Protein AF-A0A1L9RXF6-F1 (afdb_monomer_lite)

Radius of gyration: 16.85 Å; chains: 1; bounding box: 41×27×45 Å

Sequence (129 aa):
MNRWLVGGAGEVQAVIITKWTEIGNTKEVTGSIELYTLARDGTPRLSQREVCTMISGVLVRLADYNQEVFPIPAGTGPGAQRIRLTRRMLFGKGLSPGRNPRDVFGLDVDNLRVHARESLARMNLRPAT

Secondary structure (DSSP, 8-state):
-HHHHTTTTTT--EEEEEEEEE-TTSSEEEEEEEEEEE-TTS-EEEEE---EEEETTEEEE-S---EEEESPPTT--TT--EEEEEHHHHHTT-PPTT--TT-EEEEEHHHHHHHHHHHHHHTT-EE--

Structure (mmCIF, N/CA/C/O backbone):
data_AF-A0A1L9RXF6-F1
#
_entry.id   AF-A0A1L9RXF6-F1
#
loop_
_atom_site.group_PDB
_atom_site.id
_atom_site.type_symbol
_atom_site.label_atom_id
_atom_site.label_alt_id
_atom_site.label_comp_id
_atom_site.label_asym_id
_atom_site.label_entity_id
_atom_site.label_seq_id
_atom_site.pdbx_PDB_ins_code
_atom_site.Cartn_x
_atom_site.Cartn_y
_atom_site.Cartn_z
_atom_site.occupancy
_atom_site.B_iso_or_equiv
_atom_site.auth_seq_id
_atom_site.auth_comp_id
_atom_site.auth_asym_id
_atom_site.auth_atom_id
_atom_site.pdbx_PDB_model_num
ATOM 1 N N . MET A 1 1 ? -0.949 -12.883 -7.280 1.00 74.56 1 MET A N 1
ATOM 2 C CA . MET A 1 1 ? 0.080 -12.017 -7.896 1.00 74.56 1 MET A CA 1
ATOM 3 C C . MET A 1 1 ? 0.432 -12.384 -9.330 1.00 74.56 1 MET A C 1
ATOM 5 O O . MET A 1 1 ? 0.447 -11.494 -10.171 1.00 74.56 1 MET A O 1
ATOM 9 N N . ASN A 1 2 ? 0.663 -13.669 -9.624 1.00 79.19 2 ASN A N 1
ATOM 10 C CA . ASN A 1 2 ? 1.084 -14.137 -10.952 1.00 79.19 2 ASN A CA 1
ATOM 11 C C . ASN A 1 2 ? 0.187 -13.648 -12.096 1.00 79.19 2 ASN A C 1
ATOM 13 O O . ASN A 1 2 ? 0.710 -13.189 -13.099 1.00 79.19 2 ASN A O 1
ATOM 17 N N . ARG A 1 3 ? -1.144 -13.655 -11.937 1.00 83.94 3 ARG A N 1
ATOM 18 C CA . ARG A 1 3 ? -2.056 -13.184 -12.998 1.00 83.94 3 ARG A CA 1
ATOM 19 C C . ARG A 1 3 ? -1.826 -11.726 -13.407 1.00 83.94 3 ARG A C 1
ATOM 21 O O . ARG A 1 3 ? -1.899 -11.426 -14.586 1.00 83.94 3 ARG A O 1
ATOM 28 N N . TRP A 1 4 ? -1.526 -10.849 -12.451 1.00 84.94 4 TRP A N 1
ATOM 29 C CA . TRP A 1 4 ? -1.311 -9.430 -12.731 1.00 84.94 4 TRP A CA 1
ATOM 30 C C . TRP A 1 4 ? 0.108 -9.162 -13.225 1.00 84.94 4 TRP A C 1
ATOM 32 O O . TRP A 1 4 ? 0.281 -8.623 -14.307 1.00 84.94 4 TRP A O 1
ATOM 42 N N . LEU A 1 5 ? 1.127 -9.565 -12.460 1.00 86.12 5 LEU A N 1
ATOM 43 C CA . LEU A 1 5 ? 2.513 -9.208 -12.783 1.00 86.12 5 LEU A CA 1
ATOM 44 C C . LEU A 1 5 ? 3.127 -10.079 -13.890 1.00 86.12 5 LEU A C 1
ATOM 46 O O . LEU A 1 5 ? 3.815 -9.554 -14.755 1.00 86.12 5 LEU A O 1
ATOM 50 N N . VAL A 1 6 ? 2.872 -11.391 -13.894 1.00 85.44 6 VAL A N 1
ATOM 51 C CA . VAL A 1 6 ? 3.372 -12.298 -14.949 1.00 85.44 6 VAL A CA 1
ATOM 52 C C . VAL A 1 6 ? 2.399 -12.319 -16.127 1.00 85.44 6 VAL A C 1
ATOM 54 O O . VAL A 1 6 ? 2.798 -12.126 -17.270 1.00 85.44 6 VAL A O 1
ATOM 57 N N . GLY A 1 7 ? 1.104 -12.491 -15.846 1.00 84.19 7 GLY A N 1
ATOM 58 C CA . GLY A 1 7 ? 0.051 -12.514 -16.866 1.00 84.19 7 GLY A CA 1
ATOM 59 C C . GLY A 1 7 ? -0.171 -11.168 -17.560 1.00 84.19 7 GLY A C 1
ATOM 60 O O . GLY A 1 7 ? -0.656 -11.146 -18.684 1.00 84.19 7 GLY A O 1
ATOM 61 N N . GLY A 1 8 ? 0.257 -10.060 -16.949 1.00 82.00 8 GLY A N 1
ATOM 62 C CA . GLY A 1 8 ? 0.290 -8.742 -17.582 1.00 82.00 8 GLY A CA 1
ATOM 63 C C . GLY A 1 8 ? 1.367 -8.584 -18.660 1.00 82.00 8 GLY A C 1
ATOM 64 O O . GLY A 1 8 ? 1.523 -7.481 -19.165 1.00 82.00 8 GLY A O 1
ATOM 65 N N . ALA A 1 9 ? 2.136 -9.633 -18.984 1.00 83.56 9 ALA A N 1
ATOM 66 C CA . ALA A 1 9 ? 3.077 -9.697 -20.111 1.00 83.56 9 ALA A CA 1
ATOM 67 C C . ALA A 1 9 ? 4.094 -8.535 -20.199 1.00 83.56 9 ALA A C 1
ATOM 69 O O . ALA A 1 9 ? 4.568 -8.182 -21.277 1.00 83.56 9 ALA A O 1
ATOM 70 N N . GLY A 1 10 ? 4.464 -7.948 -19.056 1.00 81.44 10 GLY A N 1
ATOM 71 C CA . GLY A 1 10 ? 5.371 -6.798 -18.996 1.00 81.44 10 GLY A CA 1
ATOM 72 C C . GLY A 1 10 ? 4.701 -5.431 -19.172 1.00 81.44 10 GLY A C 1
ATOM 73 O O . GLY A 1 10 ? 5.402 -4.423 -19.149 1.00 81.44 10 GLY A O 1
ATOM 74 N N . GLU A 1 11 ? 3.377 -5.362 -19.267 1.00 85.19 11 GLU A N 1
ATOM 75 C CA . GLU A 1 11 ? 2.624 -4.101 -19.226 1.00 85.19 11 GLU A CA 1
ATOM 76 C C . GLU A 1 11 ? 2.332 -3.665 -17.783 1.00 85.19 11 GLU A C 1
ATOM 78 O O . GLU A 1 11 ? 2.339 -2.480 -17.459 1.00 85.19 11 GLU A O 1
ATOM 83 N N . VAL A 1 12 ? 2.172 -4.627 -16.868 1.00 87.88 12 VAL A N 1
ATOM 84 C CA . VAL A 1 12 ? 2.013 -4.358 -15.432 1.00 87.88 12 VAL A CA 1
ATOM 85 C C . VAL A 1 12 ? 3.358 -4.513 -14.726 1.00 87.88 12 VAL A C 1
ATOM 87 O O . VAL A 1 12 ? 3.876 -5.616 -14.567 1.00 87.88 12 VAL A O 1
ATOM 90 N N . GLN A 1 13 ? 3.927 -3.395 -14.280 1.00 88.94 13 GLN A N 1
ATOM 91 C CA . GLN A 1 13 ? 5.264 -3.349 -13.669 1.00 88.94 13 GLN A CA 1
ATOM 92 C C . GLN A 1 13 ? 5.242 -3.339 -12.135 1.00 88.94 13 GLN A C 1
ATOM 94 O O . GLN A 1 13 ? 6.200 -3.757 -11.478 1.00 88.94 13 GLN A O 1
ATOM 99 N N . ALA A 1 14 ? 4.151 -2.847 -11.557 1.00 90.75 14 ALA A N 1
ATOM 100 C CA . ALA A 1 14 ? 3.938 -2.757 -10.126 1.00 90.75 14 ALA A CA 1
ATOM 101 C C . ALA A 1 14 ? 2.447 -2.879 -9.825 1.00 90.75 14 ALA A C 1
ATOM 103 O O . ALA A 1 14 ? 1.604 -2.483 -10.627 1.00 90.75 14 ALA A O 1
ATOM 104 N N . VAL A 1 15 ? 2.126 -3.414 -8.654 1.00 90.81 15 VAL A N 1
ATOM 105 C CA . VAL A 1 15 ? 0.752 -3.518 -8.165 1.00 90.81 15 VAL A CA 1
ATOM 106 C C . VAL A 1 15 ? 0.749 -3.144 -6.696 1.00 90.81 15 VAL A C 1
ATOM 108 O O . VAL A 1 15 ? 1.519 -3.692 -5.905 1.00 90.81 15 VAL A O 1
ATOM 111 N N . ILE A 1 16 ? -0.133 -2.217 -6.349 1.00 90.06 16 ILE A N 1
ATOM 112 C CA . ILE A 1 16 ? -0.393 -1.808 -4.976 1.00 90.06 16 ILE A CA 1
ATOM 113 C C . ILE A 1 16 ? -1.682 -2.485 -4.530 1.00 90.06 16 ILE A C 1
ATOM 115 O O . ILE A 1 16 ? -2.691 -2.414 -5.229 1.00 90.06 16 ILE A O 1
ATOM 119 N N . ILE A 1 17 ? -1.647 -3.136 -3.374 1.00 89.19 17 ILE A N 1
ATOM 120 C CA . ILE A 1 17 ? -2.819 -3.754 -2.760 1.00 89.19 17 ILE A CA 1
ATOM 121 C C . ILE A 1 17 ? -3.057 -3.066 -1.426 1.00 89.19 17 ILE A C 1
ATOM 123 O O . ILE A 1 17 ? -2.164 -3.038 -0.583 1.00 89.19 17 ILE A O 1
ATOM 127 N N . THR A 1 18 ? -4.263 -2.540 -1.234 1.00 89.50 18 THR A N 1
ATOM 128 C CA . THR A 1 18 ? -4.758 -2.130 0.080 1.00 89.50 18 THR A CA 1
ATOM 129 C C . THR A 1 18 ? -5.649 -3.236 0.632 1.00 89.50 18 THR A C 1
ATOM 131 O O . THR A 1 18 ? -6.498 -3.780 -0.075 1.00 89.50 18 THR A O 1
ATOM 134 N N . LYS A 1 19 ? -5.414 -3.620 1.884 1.00 88.56 19 LYS A N 1
ATOM 135 C CA . LYS A 1 19 ? -6.171 -4.650 2.595 1.00 88.56 19 LYS A CA 1
ATOM 136 C C . LYS A 1 19 ? -6.847 -3.993 3.783 1.00 88.56 19 LYS A C 1
ATOM 138 O O . LYS A 1 19 ? -6.195 -3.247 4.506 1.00 88.56 19 LYS A O 1
ATOM 143 N N . TRP A 1 20 ? -8.126 -4.279 3.973 1.00 91.75 20 TRP A N 1
ATOM 144 C CA . TRP A 1 20 ? -8.941 -3.719 5.045 1.00 91.75 20 TRP A CA 1
ATOM 145 C C . TRP A 1 20 ? -9.692 -4.851 5.730 1.00 91.75 20 TRP A C 1
ATOM 147 O O . TRP A 1 20 ? -10.281 -5.685 5.042 1.00 91.75 20 TRP A O 1
ATOM 157 N N . THR A 1 21 ? -9.675 -4.870 7.059 1.00 92.38 21 THR A N 1
ATOM 158 C CA . THR A 1 21 ? -10.305 -5.928 7.855 1.00 92.38 21 THR A CA 1
ATOM 159 C C . THR A 1 21 ? -11.044 -5.308 9.031 1.00 92.38 21 THR A C 1
ATOM 161 O O . THR A 1 21 ? -10.426 -4.640 9.862 1.00 92.38 21 THR A O 1
ATOM 164 N N . GLU A 1 22 ? -12.356 -5.536 9.101 1.00 92.75 22 GLU A N 1
ATOM 165 C CA . GLU A 1 22 ? -13.183 -5.169 10.255 1.00 92.75 22 GLU A CA 1
ATOM 166 C C . GLU A 1 22 ? -12.802 -6.024 11.474 1.00 92.75 22 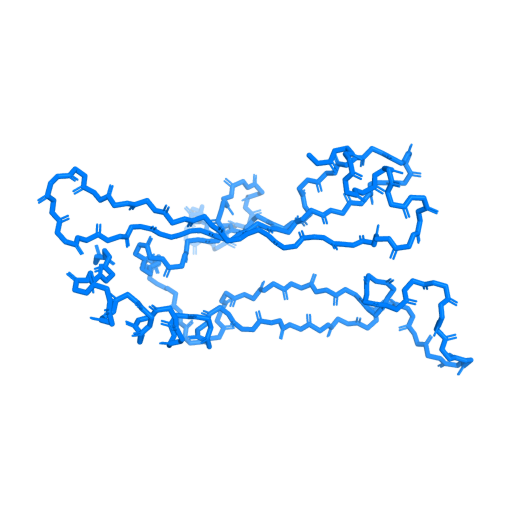GLU A C 1
ATOM 168 O O . GLU A 1 22 ? -12.558 -7.229 11.360 1.00 92.75 22 GLU A O 1
ATOM 173 N N . ILE A 1 23 ? -12.695 -5.396 12.643 1.00 91.38 23 ILE A N 1
ATOM 174 C CA . ILE A 1 23 ? -12.319 -6.064 13.887 1.00 91.38 23 ILE A CA 1
ATOM 175 C C . ILE A 1 23 ? -13.577 -6.678 14.504 1.00 91.38 23 ILE A C 1
ATOM 177 O O . ILE A 1 23 ? -14.349 -5.999 15.182 1.00 91.38 23 ILE A O 1
ATOM 181 N N . GLY A 1 24 ? -13.771 -7.982 14.303 1.00 86.69 24 GLY A N 1
ATOM 182 C CA . GLY A 1 24 ? -14.896 -8.722 14.883 1.00 86.69 24 GLY A CA 1
ATOM 183 C C . GLY A 1 24 ? -16.245 -8.074 14.550 1.00 86.69 24 GLY A C 1
ATOM 184 O O . GLY A 1 24 ? -16.499 -7.738 13.402 1.00 86.69 24 GLY A O 1
ATOM 185 N N . ASN A 1 25 ? -17.086 -7.870 15.569 1.00 85.44 25 ASN A N 1
ATOM 186 C CA . ASN A 1 25 ? -18.370 -7.160 15.445 1.00 85.44 25 ASN A CA 1
ATOM 187 C C . ASN A 1 25 ? -18.273 -5.676 15.850 1.00 85.44 25 ASN A C 1
ATOM 189 O O . ASN A 1 25 ? -19.277 -5.055 16.209 1.00 85.44 25 ASN A O 1
ATOM 193 N N . THR A 1 26 ? -17.067 -5.109 15.880 1.00 86.94 26 THR A N 1
ATOM 194 C CA . THR A 1 26 ? -16.887 -3.670 16.103 1.00 86.94 26 THR A CA 1
ATOM 195 C C . THR A 1 26 ? -17.060 -2.923 14.785 1.00 86.94 26 THR A C 1
ATOM 197 O O . THR A 1 26 ? -16.957 -3.510 13.721 1.00 86.94 26 THR A O 1
ATOM 200 N N . LYS A 1 27 ? -17.250 -1.603 14.837 1.00 93.75 27 LYS A N 1
ATOM 201 C CA . LYS A 1 27 ? -17.189 -0.757 13.635 1.00 93.75 27 LYS A CA 1
ATOM 202 C C . LYS A 1 27 ? -15.759 -0.373 13.247 1.00 93.75 27 LYS A C 1
ATOM 204 O O . LYS A 1 27 ? -15.589 0.538 12.446 1.00 93.75 27 LYS A O 1
ATOM 209 N N . GLU A 1 28 ? -14.741 -0.989 13.842 1.00 96.19 28 GLU A N 1
ATOM 210 C CA . GLU A 1 28 ? -13.341 -0.621 13.631 1.00 96.19 28 GLU A CA 1
ATOM 211 C C . GLU A 1 28 ? -12.693 -1.437 12.523 1.00 96.19 28 GLU A C 1
ATOM 213 O O . GLU A 1 28 ? -12.960 -2.625 12.374 1.00 96.19 28 GLU A O 1
ATOM 218 N N . VAL A 1 29 ? -11.816 -0.797 11.752 1.00 94.88 29 VAL A N 1
ATOM 219 C CA . VAL A 1 29 ? -11.145 -1.407 10.605 1.00 94.88 29 VAL A CA 1
ATOM 220 C C . VAL A 1 29 ? -9.639 -1.218 10.707 1.00 94.88 29 VAL A C 1
ATOM 222 O O . VAL A 1 29 ? -9.140 -0.092 10.768 1.00 94.88 29 VAL A O 1
ATOM 225 N N . THR A 1 30 ? -8.913 -2.333 10.666 1.00 92.56 30 THR A N 1
ATOM 226 C CA . THR A 1 30 ? -7.467 -2.342 10.413 1.00 92.56 30 THR A CA 1
ATOM 227 C C . THR A 1 30 ? -7.199 -2.243 8.920 1.00 92.56 30 THR A C 1
ATOM 229 O O . THR A 1 30 ? -8.010 -2.671 8.094 1.00 92.56 30 THR A O 1
ATOM 232 N N . GLY A 1 31 ? -6.056 -1.671 8.559 1.00 90.38 31 GLY A N 1
ATOM 233 C CA . GLY A 1 31 ? -5.683 -1.471 7.170 1.00 90.38 31 GLY A CA 1
ATOM 234 C C . GLY A 1 31 ? -4.201 -1.677 6.941 1.00 90.38 31 GLY A C 1
ATOM 235 O O . GLY A 1 31 ? -3.387 -1.219 7.738 1.00 90.38 31 GLY A O 1
ATOM 236 N N . SER A 1 32 ? -3.838 -2.291 5.821 1.00 89.19 32 SER A N 1
ATOM 237 C CA . SER A 1 32 ? -2.454 -2.370 5.362 1.00 89.19 32 SER A CA 1
ATOM 238 C C . SER A 1 32 ? -2.322 -2.100 3.869 1.00 89.19 32 SER A C 1
ATOM 240 O O . SER A 1 32 ? -3.276 -2.226 3.100 1.00 89.19 32 SER A O 1
ATOM 242 N N . ILE A 1 33 ? -1.120 -1.710 3.454 1.00 88.88 33 ILE A N 1
ATOM 243 C CA . ILE A 1 33 ? -0.763 -1.507 2.054 1.00 88.88 33 ILE A CA 1
ATOM 244 C C . ILE A 1 33 ? 0.517 -2.267 1.705 1.00 88.88 33 ILE A C 1
ATOM 246 O O . ILE A 1 33 ? 1.486 -2.302 2.467 1.00 88.88 33 ILE A O 1
ATOM 250 N N . GLU A 1 34 ? 0.499 -2.892 0.531 1.00 88.31 34 GLU A N 1
ATOM 251 C CA . GLU A 1 34 ? 1.572 -3.727 0.004 1.00 88.31 34 GLU A CA 1
ATOM 252 C C . GLU A 1 34 ? 1.898 -3.321 -1.434 1.00 88.31 34 GLU A C 1
ATOM 254 O O . GLU A 1 34 ? 1.001 -3.112 -2.251 1.00 88.31 34 GLU A O 1
ATOM 259 N N . LEU A 1 35 ? 3.191 -3.252 -1.758 1.00 88.62 35 LEU A N 1
ATOM 260 C CA . LEU A 1 35 ? 3.677 -3.040 -3.120 1.00 88.62 35 LEU A CA 1
ATOM 261 C C . LEU A 1 35 ? 4.341 -4.311 -3.630 1.00 88.62 35 LEU A C 1
ATOM 263 O O . LEU A 1 35 ? 5.367 -4.730 -3.098 1.00 88.62 35 LEU A O 1
ATOM 267 N N . TYR A 1 36 ? 3.835 -4.855 -4.725 1.00 89.50 36 TYR A N 1
ATOM 268 C CA . TYR A 1 36 ? 4.436 -5.983 -5.419 1.00 89.50 36 TYR A CA 1
ATOM 269 C C . TYR A 1 36 ? 5.040 -5.561 -6.755 1.00 89.50 36 TYR A C 1
ATOM 271 O O . TYR A 1 36 ? 4.460 -4.762 -7.491 1.00 89.50 36 TYR A O 1
ATOM 279 N N . THR A 1 37 ? 6.192 -6.138 -7.085 1.00 90.06 37 THR A N 1
ATOM 280 C CA . THR A 1 37 ? 6.913 -5.927 -8.350 1.00 90.06 37 THR A CA 1
ATOM 281 C C . THR A 1 37 ? 7.484 -7.249 -8.854 1.00 90.06 37 THR A C 1
ATOM 283 O O . THR A 1 37 ? 7.448 -8.251 -8.141 1.00 90.06 37 THR A O 1
ATOM 286 N N . LEU A 1 38 ? 8.008 -7.282 -10.077 1.00 86.31 38 LEU A N 1
ATOM 287 C CA . LEU A 1 38 ? 8.799 -8.421 -10.544 1.00 86.31 38 LEU A CA 1
ATOM 288 C C . LEU A 1 38 ? 10.255 -8.290 -10.079 1.00 86.31 38 LEU A C 1
ATOM 290 O O . LEU A 1 38 ? 10.863 -7.218 -10.155 1.00 86.31 38 LEU A O 1
ATOM 294 N N . ALA A 1 39 ? 10.823 -9.390 -9.592 1.00 80.88 39 ALA A N 1
ATOM 295 C CA . ALA A 1 39 ? 12.262 -9.550 -9.452 1.00 80.88 39 ALA A CA 1
ATOM 296 C C . ALA A 1 39 ? 12.929 -9.670 -10.837 1.00 80.88 39 ALA A C 1
ATOM 298 O O . ALA A 1 39 ? 12.264 -9.738 -11.872 1.00 80.88 39 ALA A O 1
ATOM 299 N N . ARG A 1 40 ? 14.268 -9.657 -10.873 1.00 79.00 40 ARG A N 1
ATOM 300 C CA . ARG A 1 40 ? 15.020 -9.727 -12.142 1.00 79.00 40 ARG A CA 1
ATOM 301 C C . ARG A 1 40 ? 14.784 -11.030 -12.908 1.00 79.00 40 ARG A C 1
ATOM 303 O O . ARG A 1 40 ? 14.896 -11.027 -14.125 1.00 79.00 40 ARG A O 1
ATOM 310 N N . ASP A 1 41 ? 14.475 -12.104 -12.196 1.00 84.06 41 ASP A N 1
ATOM 311 C CA . ASP A 1 41 ? 14.150 -13.431 -12.723 1.00 84.06 41 ASP A CA 1
ATOM 312 C C . ASP A 1 41 ? 12.687 -13.554 -13.196 1.00 84.06 41 ASP A C 1
ATOM 314 O O . ASP A 1 41 ? 12.279 -14.614 -13.654 1.00 84.06 41 ASP A O 1
ATOM 318 N N . GLY A 1 42 ? 11.888 -12.484 -13.095 1.00 81.19 42 GLY A N 1
ATOM 319 C CA . GLY A 1 42 ? 10.473 -12.499 -13.468 1.00 81.19 42 GLY A CA 1
ATOM 320 C C . GLY A 1 42 ? 9.545 -13.065 -12.390 1.00 81.19 42 GLY A C 1
ATOM 321 O O . GLY A 1 42 ? 8.347 -13.199 -12.636 1.00 81.19 42 GLY A O 1
ATOM 322 N N . THR A 1 43 ? 10.050 -13.348 -11.187 1.00 86.56 43 THR A N 1
ATOM 323 C CA . THR A 1 43 ? 9.222 -13.818 -10.073 1.00 86.56 43 THR A CA 1
ATOM 324 C C . THR A 1 43 ? 8.537 -12.635 -9.378 1.00 86.56 43 THR A C 1
ATOM 326 O O . THR A 1 43 ? 9.206 -11.658 -9.021 1.00 86.56 43 THR A O 1
ATOM 329 N N . PRO A 1 44 ? 7.211 -12.669 -9.139 1.00 87.38 44 PRO A N 1
ATOM 330 C CA . PRO A 1 44 ? 6.550 -11.672 -8.305 1.00 87.38 44 PRO A CA 1
ATOM 331 C C . PRO A 1 44 ? 7.124 -11.644 -6.891 1.00 87.38 44 PRO A C 1
ATOM 333 O O . PRO A 1 44 ? 7.189 -12.668 -6.215 1.00 87.38 44 PRO A O 1
ATOM 336 N N . ARG A 1 45 ? 7.478 -10.453 -6.416 1.00 86.31 45 ARG A N 1
ATOM 337 C CA . ARG A 1 45 ? 7.986 -10.220 -5.065 1.00 86.31 45 ARG A CA 1
ATOM 338 C C . ARG A 1 45 ? 7.257 -9.071 -4.389 1.00 86.31 45 ARG A C 1
ATOM 340 O O . ARG A 1 45 ? 6.865 -8.102 -5.041 1.00 86.31 45 ARG A O 1
ATOM 347 N N . LEU A 1 46 ? 7.133 -9.151 -3.071 1.00 81.81 46 LEU A N 1
ATOM 348 C CA . LEU A 1 46 ? 6.771 -8.005 -2.245 1.00 81.81 46 LEU A CA 1
ATOM 349 C C . LEU A 1 46 ? 7.985 -7.063 -2.187 1.00 81.81 46 LEU A C 1
ATOM 351 O O . LEU A 1 46 ? 9.068 -7.457 -1.766 1.00 81.81 46 LEU A O 1
ATOM 355 N N . SER A 1 47 ? 7.830 -5.845 -2.697 1.00 74.12 47 SER A N 1
ATOM 356 C CA . SER A 1 47 ? 8.926 -4.906 -2.955 1.00 74.12 47 SER A CA 1
ATOM 357 C C . SER A 1 47 ? 9.116 -3.860 -1.866 1.00 74.12 47 SER A C 1
ATOM 359 O O . SER A 1 47 ? 10.197 -3.280 -1.786 1.00 74.12 47 SER A O 1
ATOM 361 N N . GLN A 1 48 ? 8.086 -3.574 -1.071 1.00 68.19 48 GLN A N 1
ATOM 362 C CA . GLN A 1 48 ? 8.200 -2.635 0.034 1.00 68.19 48 GLN A CA 1
ATOM 363 C C . GLN A 1 48 ? 7.386 -3.094 1.235 1.00 68.19 48 GLN A C 1
ATOM 365 O O . GLN A 1 48 ? 6.193 -3.370 1.127 1.00 68.19 48 GLN A O 1
ATOM 370 N N . ARG A 1 49 ? 8.099 -3.179 2.359 1.00 61.22 49 ARG A N 1
ATOM 371 C CA . ARG A 1 49 ? 7.656 -3.689 3.647 1.00 61.22 49 ARG A CA 1
ATOM 372 C C . ARG A 1 49 ? 8.572 -3.016 4.703 1.00 61.22 49 ARG A C 1
ATOM 374 O O . ARG A 1 49 ? 9.728 -3.410 4.811 1.00 61.22 49 ARG A O 1
ATOM 381 N N . GLU A 1 50 ? 8.165 -1.917 5.357 1.00 39.84 50 GLU A N 1
ATOM 382 C CA . GLU A 1 50 ? 9.054 -1.109 6.232 1.00 39.84 50 GLU A CA 1
ATOM 383 C C . GLU A 1 50 ? 8.672 -1.197 7.721 1.00 39.84 50 GLU A C 1
ATOM 385 O O . GLU A 1 50 ? 7.570 -0.796 8.083 1.00 39.84 50 GLU A O 1
ATOM 390 N N . VAL A 1 51 ? 9.623 -1.618 8.573 1.00 39.75 51 VAL A N 1
ATOM 391 C CA . VAL A 1 51 ? 9.657 -1.329 10.024 1.00 39.75 51 VAL A CA 1
ATOM 392 C C . VAL A 1 51 ? 11.002 -0.790 10.431 1.00 39.75 51 VAL A C 1
ATOM 394 O O . VAL A 1 51 ? 12.047 -1.282 10.006 1.00 39.75 51 VAL A O 1
ATOM 397 N N . CYS A 1 52 ? 10.947 0.214 11.295 1.00 36.34 52 CYS A N 1
ATOM 398 C CA . CYS A 1 52 ? 12.051 0.595 12.149 1.00 36.34 52 CYS A CA 1
ATOM 399 C C . CYS A 1 52 ? 11.841 -0.074 13.505 1.00 36.34 52 CYS A C 1
ATOM 401 O O . CYS A 1 52 ? 10.833 0.185 14.157 1.00 36.34 52 CYS A O 1
ATOM 403 N N . THR A 1 53 ? 12.783 -0.912 13.928 1.00 33.53 53 THR A N 1
ATOM 404 C CA . THR A 1 53 ? 12.854 -1.339 15.327 1.00 33.53 53 THR A CA 1
ATOM 405 C C . THR A 1 53 ? 14.008 -0.619 16.008 1.00 33.53 53 THR A C 1
ATOM 407 O O . THR A 1 53 ? 14.982 -0.234 15.357 1.00 33.53 53 THR A O 1
ATOM 410 N N . MET A 1 54 ? 13.903 -0.433 17.319 1.00 35.38 54 MET A N 1
ATOM 411 C CA . MET A 1 54 ? 15.001 0.077 18.133 1.00 35.38 54 MET A CA 1
ATOM 412 C C . MET A 1 54 ? 15.897 -1.098 18.522 1.00 35.38 54 MET A C 1
ATOM 414 O O . MET A 1 54 ? 15.498 -1.933 19.329 1.00 35.38 54 MET A O 1
ATOM 418 N N . ILE A 1 55 ? 17.109 -1.164 17.970 1.00 47.59 55 ILE A N 1
ATOM 419 C CA . ILE A 1 55 ? 18.155 -2.062 18.472 1.00 47.59 55 ILE A CA 1
ATOM 420 C C . ILE A 1 55 ? 19.134 -1.192 19.245 1.00 47.59 55 ILE A C 1
ATOM 422 O O . ILE A 1 55 ? 19.792 -0.331 18.666 1.00 47.59 55 ILE A O 1
ATOM 426 N N . SER A 1 56 ? 19.200 -1.379 20.563 1.00 51.66 56 SER A N 1
ATOM 427 C CA . SER A 1 56 ? 20.160 -0.678 21.430 1.00 51.66 56 SER A CA 1
ATOM 428 C C . SER A 1 56 ? 20.144 0.854 21.289 1.00 51.66 56 SER A C 1
ATOM 430 O O . SER A 1 56 ? 21.192 1.491 21.257 1.00 51.66 56 SER A O 1
ATOM 432 N N . GLY A 1 57 ? 18.957 1.459 21.164 1.00 53.50 57 GLY A N 1
ATOM 433 C CA . GLY A 1 57 ? 18.810 2.913 21.001 1.00 53.50 57 GLY A CA 1
ATOM 434 C C . GLY A 1 57 ? 19.003 3.432 19.569 1.00 53.50 57 GLY A C 1
ATOM 435 O O . GLY A 1 57 ? 18.828 4.625 19.333 1.00 53.50 57 GLY A O 1
ATOM 436 N N . VAL A 1 58 ? 19.317 2.561 18.605 1.00 43.62 58 VAL A N 1
ATOM 437 C CA . VAL A 1 58 ? 19.471 2.903 17.186 1.00 43.62 58 VAL A CA 1
ATOM 438 C C . VAL A 1 58 ? 18.267 2.392 16.399 1.00 43.62 58 VAL A C 1
ATOM 440 O O . VAL A 1 58 ? 17.877 1.230 16.521 1.00 43.62 58 VAL A O 1
ATOM 443 N N . LEU A 1 59 ? 17.690 3.251 15.555 1.00 42.47 59 LEU A N 1
ATOM 444 C CA . LEU A 1 59 ? 16.681 2.848 14.575 1.00 42.47 59 LEU A CA 1
ATOM 445 C C . LEU A 1 59 ? 17.337 1.938 13.530 1.00 42.47 59 LEU A C 1
ATOM 447 O O . LEU A 1 59 ? 18.066 2.408 12.655 1.00 42.47 59 LEU A O 1
ATOM 451 N N . VAL A 1 60 ? 17.068 0.636 13.608 1.00 42.00 60 VAL A N 1
ATOM 452 C CA . VAL A 1 60 ? 17.521 -0.347 12.622 1.00 42.00 60 VAL A CA 1
ATOM 453 C C . VAL A 1 60 ? 16.339 -0.761 11.749 1.00 42.00 60 VAL A C 1
ATOM 455 O O . VAL A 1 60 ? 15.294 -1.201 12.234 1.00 42.00 60 VAL A O 1
ATOM 458 N N . ARG A 1 61 ? 16.508 -0.609 10.429 1.00 44.56 61 ARG A N 1
ATOM 459 C CA . ARG A 1 61 ? 15.568 -1.098 9.413 1.00 44.56 61 ARG A CA 1
ATOM 460 C C . ARG A 1 61 ? 15.789 -2.593 9.223 1.00 44.56 61 ARG A C 1
ATOM 462 O O . ARG A 1 61 ? 16.704 -2.990 8.506 1.00 44.56 61 ARG A O 1
ATOM 469 N N . LEU A 1 62 ? 14.954 -3.409 9.852 1.00 41.38 62 LEU A N 1
ATOM 470 C CA . LEU A 1 62 ? 14.894 -4.837 9.567 1.00 41.38 62 LEU A CA 1
ATOM 471 C C . LEU A 1 62 ? 13.727 -5.064 8.605 1.00 41.38 62 LEU A C 1
ATOM 473 O O . LEU A 1 62 ? 12.598 -4.647 8.863 1.00 41.38 62 LEU A O 1
ATOM 477 N N . ALA A 1 63 ? 14.030 -5.630 7.441 1.00 41.00 63 ALA A N 1
ATOM 478 C CA . ALA A 1 63 ? 13.029 -5.985 6.449 1.00 41.00 63 ALA A CA 1
ATOM 479 C C . ALA A 1 63 ? 12.053 -6.982 7.086 1.00 41.00 63 ALA A C 1
ATOM 481 O O . ALA A 1 63 ? 12.511 -8.059 7.434 1.00 41.00 63 ALA A O 1
ATOM 482 N N . ASP A 1 64 ? 10.790 -6.567 7.314 1.00 44.81 64 ASP A N 1
ATOM 483 C CA . ASP A 1 64 ? 9.569 -7.403 7.354 1.00 44.81 64 ASP A CA 1
ATOM 484 C C . ASP A 1 64 ? 8.313 -6.761 8.044 1.00 44.81 64 ASP A C 1
ATOM 486 O O . ASP A 1 64 ? 7.649 -7.457 8.797 1.00 44.81 64 ASP A O 1
ATOM 490 N N . TYR A 1 65 ? 7.785 -5.541 7.755 1.00 49.31 65 TYR A N 1
ATOM 491 C CA . TYR A 1 65 ? 6.301 -5.283 7.937 1.00 49.31 65 TYR A CA 1
ATOM 492 C C . TYR A 1 65 ? 5.488 -4.605 6.820 1.00 49.31 65 TYR A C 1
ATOM 494 O O . TYR A 1 65 ? 5.929 -3.667 6.157 1.00 49.31 65 TYR A O 1
ATOM 502 N N . ASN A 1 66 ? 4.251 -5.097 6.674 1.00 53.22 66 ASN A N 1
ATOM 503 C CA . ASN A 1 66 ? 3.110 -4.385 6.105 1.00 53.22 66 ASN A CA 1
ATOM 504 C C . ASN A 1 66 ? 3.143 -2.904 6.499 1.00 53.22 66 ASN A C 1
ATOM 506 O O . ASN A 1 66 ? 3.313 -2.588 7.673 1.00 53.22 66 ASN A O 1
ATOM 510 N N . GLN A 1 67 ? 2.948 -1.992 5.545 1.00 64.44 67 GLN A N 1
ATOM 511 C CA . GLN A 1 67 ? 2.674 -0.609 5.918 1.00 64.44 67 GLN A CA 1
ATOM 512 C C . GLN A 1 67 ? 1.259 -0.565 6.482 1.00 64.44 67 GLN A C 1
ATOM 514 O O . GLN A 1 67 ? 0.284 -0.608 5.734 1.00 64.44 67 GLN A O 1
ATOM 519 N N . GLU A 1 68 ? 1.147 -0.550 7.805 1.00 81.69 68 GLU A N 1
ATOM 520 C CA . GLU A 1 68 ? -0.138 -0.372 8.466 1.00 81.69 68 GLU A CA 1
ATOM 521 C C . GLU A 1 68 ? -0.659 1.031 8.165 1.00 81.69 68 GLU A C 1
ATOM 523 O O . GLU A 1 68 ? -0.006 2.051 8.416 1.00 81.69 68 GLU A O 1
ATOM 528 N N . VAL A 1 69 ? -1.838 1.063 7.556 1.00 87.88 69 VAL A N 1
ATOM 529 C CA . VAL A 1 69 ? -2.610 2.278 7.340 1.00 87.88 69 VAL A CA 1
ATOM 530 C C . VAL A 1 69 ? -3.363 2.602 8.627 1.00 87.88 69 VAL A C 1
ATOM 532 O O . VAL A 1 69 ? -3.269 3.743 9.082 1.00 87.88 69 VAL A O 1
ATOM 535 N N . PHE A 1 70 ? -4.012 1.593 9.229 1.00 90.88 70 PHE A N 1
ATOM 536 C CA . PHE A 1 70 ? -4.623 1.650 10.560 1.00 90.88 70 PHE A CA 1
ATOM 537 C C . PHE A 1 70 ? -4.361 0.362 11.363 1.00 90.88 70 PHE A C 1
ATOM 539 O O . PHE A 1 70 ? -4.531 -0.723 10.796 1.00 90.88 70 PHE A O 1
ATOM 546 N N . PRO A 1 71 ? -4.031 0.463 12.663 1.00 90.38 71 PRO A N 1
ATOM 547 C CA . PRO A 1 71 ? -3.728 1.706 13.383 1.00 90.38 71 PRO A CA 1
ATOM 548 C C . PRO A 1 71 ? -2.468 2.399 12.835 1.00 90.38 71 PRO A C 1
ATOM 550 O O . PRO A 1 71 ? -1.763 1.859 11.982 1.00 90.38 71 PRO A O 1
ATOM 553 N N . ILE A 1 72 ? -2.225 3.649 13.236 1.00 88.69 72 ILE A N 1
ATOM 554 C CA . ILE A 1 72 ? -0.984 4.338 12.853 1.00 88.69 72 ILE A CA 1
ATOM 555 C C . ILE A 1 72 ? 0.129 3.795 13.756 1.00 88.69 72 ILE A C 1
ATOM 557 O O . ILE A 1 72 ? 0.005 3.937 14.973 1.00 88.69 72 ILE A O 1
ATOM 561 N N . PRO A 1 73 ? 1.221 3.219 13.216 1.00 84.75 73 PRO A N 1
ATOM 562 C CA . PRO A 1 73 ? 2.287 2.690 14.058 1.00 84.75 73 PRO A CA 1
ATOM 563 C C . PRO A 1 73 ? 2.868 3.767 14.978 1.00 84.75 73 PRO A C 1
ATOM 565 O O . PRO A 1 73 ? 3.128 4.896 14.544 1.00 84.75 73 PRO A O 1
ATOM 568 N N . ALA A 1 74 ? 3.101 3.419 16.244 1.00 80.81 74 ALA A N 1
ATOM 569 C CA . ALA A 1 74 ? 3.630 4.346 17.239 1.00 80.81 74 ALA A CA 1
ATOM 570 C C . ALA A 1 74 ? 4.962 4.975 16.786 1.00 80.81 74 ALA A C 1
ATOM 572 O O . ALA A 1 74 ? 5.817 4.311 16.201 1.00 80.81 74 ALA A O 1
ATOM 573 N N . GLY A 1 75 ? 5.139 6.272 17.052 1.00 80.00 75 GLY A N 1
ATOM 574 C CA . GLY A 1 75 ? 6.338 7.014 16.642 1.00 80.00 75 GLY A CA 1
ATOM 575 C C . GLY A 1 75 ? 6.398 7.377 15.151 1.00 80.00 75 GLY A C 1
ATOM 576 O O . GLY A 1 75 ? 7.386 7.965 14.712 1.00 80.00 75 GLY A O 1
ATOM 577 N N . THR A 1 76 ? 5.358 7.076 14.365 1.00 82.06 76 THR A N 1
ATOM 578 C CA . THR A 1 76 ? 5.270 7.518 12.967 1.00 82.06 76 THR A CA 1
ATOM 579 C C . THR A 1 76 ? 4.957 9.012 12.899 1.00 82.06 76 THR A C 1
ATOM 581 O O . THR A 1 76 ? 3.848 9.438 13.216 1.00 82.06 76 THR A O 1
ATOM 584 N N . GLY A 1 77 ? 5.933 9.811 12.462 1.00 81.12 77 GLY A N 1
ATOM 585 C CA . GLY A 1 77 ? 5.724 11.224 12.140 1.00 81.12 77 GLY A CA 1
ATOM 586 C C . GLY A 1 77 ? 5.038 11.435 10.778 1.00 81.12 77 GLY A C 1
ATOM 587 O O . GLY A 1 77 ? 5.023 10.517 9.951 1.00 81.12 77 GLY A O 1
ATOM 588 N N . PRO A 1 78 ? 4.516 12.645 10.504 1.00 83.06 78 PRO A N 1
ATOM 589 C CA . PRO A 1 78 ? 3.885 12.965 9.225 1.00 83.06 78 PRO A CA 1
ATOM 590 C C . PRO A 1 78 ? 4.799 12.691 8.024 1.00 83.06 78 PRO A C 1
ATOM 592 O O . PRO A 1 78 ? 5.977 13.059 8.018 1.00 83.06 78 PRO A O 1
ATOM 595 N N . GLY A 1 79 ? 4.263 12.030 7.003 1.00 82.81 79 GLY A N 1
ATOM 596 C CA . GLY A 1 79 ? 4.948 11.682 5.763 1.00 82.81 79 GLY A CA 1
ATOM 597 C C . GLY A 1 79 ? 6.066 10.646 5.908 1.00 82.81 79 GLY A C 1
ATOM 598 O O . GLY A 1 79 ? 6.807 10.422 4.943 1.00 82.81 79 GLY A O 1
ATOM 599 N N . ALA A 1 80 ? 6.221 10.019 7.081 1.00 84.19 80 ALA A N 1
ATOM 600 C CA . ALA A 1 80 ? 7.264 9.025 7.331 1.00 84.19 80 ALA A CA 1
ATOM 601 C C . ALA A 1 80 ? 7.013 7.712 6.570 1.00 84.19 80 ALA A C 1
ATOM 603 O O . ALA A 1 80 ? 7.959 7.089 6.080 1.00 84.19 80 ALA A O 1
ATOM 604 N N . GLN A 1 81 ? 5.748 7.305 6.425 1.00 85.94 81 GLN A N 1
ATOM 605 C CA . GLN A 1 81 ? 5.371 6.118 5.659 1.00 85.94 81 GLN A CA 1
ATOM 606 C C . GLN A 1 81 ? 5.044 6.487 4.215 1.00 85.94 81 GLN A C 1
ATOM 608 O O . GLN A 1 81 ? 4.147 7.281 3.939 1.00 85.94 81 GLN A O 1
ATOM 613 N N . ARG A 1 82 ? 5.778 5.888 3.273 1.00 87.88 82 ARG A N 1
ATOM 614 C CA . ARG A 1 82 ? 5.600 6.133 1.837 1.00 87.88 82 ARG A CA 1
ATOM 615 C C . ARG A 1 82 ? 5.698 4.852 1.040 1.00 87.88 82 ARG A C 1
ATOM 617 O O . ARG A 1 82 ? 6.628 4.080 1.279 1.00 87.88 82 ARG A O 1
ATOM 624 N N . ILE A 1 83 ? 4.848 4.684 0.032 1.00 87.69 83 ILE A N 1
ATOM 625 C CA . ILE A 1 83 ? 5.077 3.698 -1.025 1.00 87.69 83 ILE A CA 1
ATOM 626 C C . ILE A 1 83 ? 6.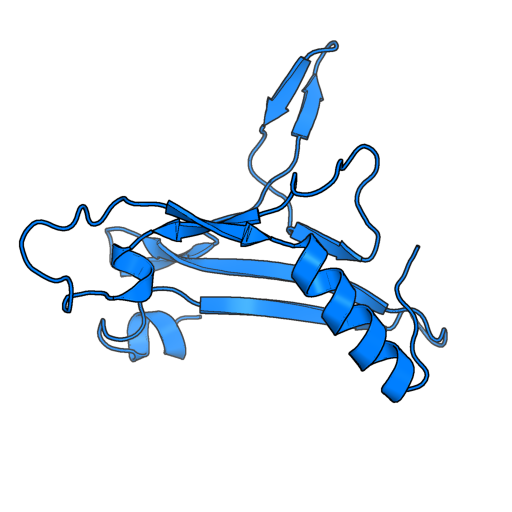006 4.312 -2.075 1.00 87.69 83 ILE A C 1
ATOM 628 O O . ILE A 1 83 ? 5.725 5.371 -2.626 1.00 87.69 83 ILE A O 1
ATOM 632 N N . ARG A 1 84 ? 7.144 3.675 -2.340 1.00 89.00 84 ARG A N 1
ATOM 633 C CA . ARG A 1 84 ? 8.196 4.159 -3.235 1.00 89.00 84 ARG A CA 1
ATOM 634 C C . ARG A 1 84 ? 8.103 3.433 -4.566 1.00 89.00 84 ARG A C 1
ATOM 636 O O . ARG A 1 84 ? 8.486 2.271 -4.683 1.00 89.00 84 ARG A O 1
ATOM 643 N N . LEU A 1 85 ? 7.645 4.147 -5.584 1.00 89.69 85 LEU A N 1
ATOM 644 C CA . LEU A 1 85 ? 7.595 3.660 -6.956 1.00 89.69 85 LEU A CA 1
ATOM 645 C C . LEU A 1 85 ? 8.719 4.292 -7.760 1.00 89.69 85 LEU A C 1
ATOM 647 O O . LEU A 1 85 ? 8.939 5.496 -7.691 1.00 89.69 85 LEU A O 1
ATOM 651 N N . THR A 1 86 ? 9.421 3.500 -8.561 1.00 91.62 86 THR A N 1
ATOM 652 C CA . THR A 1 86 ? 10.355 4.076 -9.537 1.00 91.62 86 THR A CA 1
ATOM 653 C C . THR A 1 86 ? 9.610 4.535 -10.785 1.00 91.62 86 THR A C 1
ATOM 655 O O . THR A 1 86 ? 8.556 3.998 -11.127 1.00 91.62 86 THR A O 1
ATOM 658 N N . ARG A 1 87 ? 10.188 5.470 -11.538 1.00 91.81 87 ARG A N 1
ATOM 659 C CA . ARG A 1 87 ? 9.666 5.871 -12.849 1.00 91.81 87 ARG A CA 1
ATOM 660 C C . ARG A 1 87 ? 9.469 4.672 -13.773 1.00 91.81 87 ARG A C 1
ATOM 662 O O . ARG A 1 87 ? 8.445 4.574 -14.438 1.00 91.81 87 ARG A O 1
ATOM 669 N N . ARG A 1 88 ? 10.410 3.723 -13.775 1.00 89.06 88 ARG A N 1
ATOM 670 C CA . ARG A 1 88 ? 10.275 2.472 -14.534 1.00 89.06 88 ARG A CA 1
ATOM 671 C C . ARG A 1 88 ? 9.051 1.655 -14.115 1.00 89.06 88 ARG A C 1
ATOM 673 O O . ARG A 1 88 ? 8.429 1.048 -14.974 1.00 89.06 88 ARG A O 1
ATOM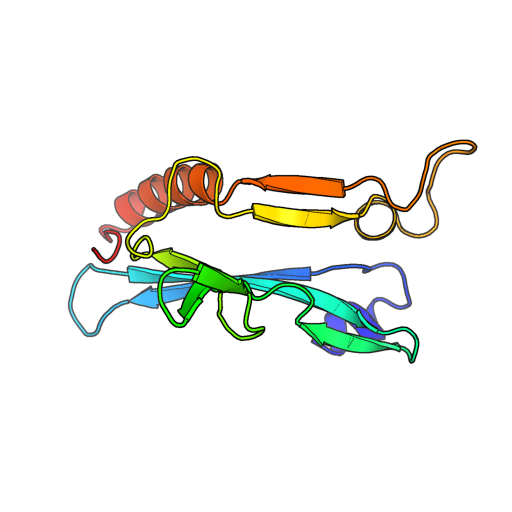 680 N N . MET A 1 89 ? 8.694 1.646 -12.832 1.00 88.31 89 MET A N 1
ATOM 681 C CA . MET A 1 89 ? 7.497 0.943 -12.355 1.00 88.31 89 MET A CA 1
ATOM 682 C C . MET A 1 89 ? 6.196 1.609 -12.812 1.00 88.31 89 MET A C 1
ATOM 684 O O . MET A 1 89 ? 5.201 0.921 -12.976 1.00 88.31 89 MET A O 1
ATOM 688 N N . LEU A 1 90 ? 6.191 2.928 -13.015 1.00 89.25 90 LEU A N 1
ATOM 689 C CA . LEU A 1 90 ? 5.000 3.652 -13.467 1.00 89.25 90 LEU A CA 1
ATOM 690 C C . LEU A 1 90 ? 4.813 3.595 -14.984 1.00 89.25 90 LEU A C 1
ATOM 692 O O . LEU A 1 90 ? 3.693 3.470 -15.459 1.00 89.25 90 LEU A O 1
ATOM 696 N N . PHE A 1 91 ? 5.907 3.708 -15.737 1.00 87.81 91 PHE A N 1
ATOM 697 C CA . PHE A 1 91 ? 5.847 3.921 -17.187 1.00 87.81 91 PHE A CA 1
ATOM 698 C C . PHE A 1 91 ? 6.430 2.762 -18.007 1.00 87.81 91 PHE A C 1
ATOM 700 O O . PHE A 1 91 ? 6.383 2.795 -19.235 1.00 87.81 91 PHE A O 1
ATOM 707 N N . GLY A 1 92 ? 7.003 1.740 -17.362 1.00 84.81 92 GLY A N 1
ATOM 708 C CA . GLY A 1 92 ? 7.546 0.558 -18.029 1.00 84.81 92 GLY A CA 1
ATOM 709 C C . GLY A 1 92 ? 8.546 0.903 -19.132 1.00 84.81 92 GLY A C 1
ATOM 710 O O . GLY A 1 92 ? 9.565 1.552 -18.885 1.00 84.81 92 GLY A O 1
ATOM 711 N N . LYS A 1 93 ? 8.252 0.439 -20.352 1.00 82.12 93 LYS A N 1
ATOM 712 C CA . LYS A 1 93 ? 9.042 0.716 -21.563 1.00 82.12 93 LYS A CA 1
ATOM 713 C C . LYS A 1 93 ? 8.724 2.078 -22.195 1.00 82.12 93 LYS A C 1
ATOM 715 O O . LYS A 1 93 ? 9.544 2.579 -22.954 1.00 82.12 93 LYS A O 1
ATOM 720 N N . GLY A 1 94 ? 7.596 2.702 -21.851 1.00 84.25 94 GLY A N 1
ATOM 721 C CA . GLY A 1 94 ? 7.149 4.005 -22.363 1.00 84.25 94 GLY A CA 1
ATOM 722 C C . GLY A 1 94 ? 7.872 5.209 -21.749 1.00 84.25 94 GLY A C 1
ATOM 723 O O . GLY A 1 94 ? 7.302 6.292 -21.637 1.00 84.25 94 GLY A O 1
ATOM 724 N N . LEU A 1 95 ? 9.113 5.034 -21.294 1.00 84.81 95 LEU A N 1
ATOM 725 C CA . LEU A 1 95 ? 9.901 6.115 -20.712 1.00 84.81 95 LEU A CA 1
ATOM 726 C C . LEU A 1 95 ? 10.354 7.081 -21.806 1.00 84.81 95 LEU A C 1
ATOM 728 O O . LEU A 1 95 ? 11.026 6.677 -22.753 1.00 84.81 95 LEU A O 1
ATOM 732 N N . SER A 1 96 ? 10.041 8.369 -21.646 1.00 83.38 96 SER A N 1
ATOM 733 C CA . SER A 1 96 ? 10.545 9.404 -22.550 1.00 83.38 96 SER A CA 1
ATOM 734 C C . SER A 1 96 ? 12.083 9.440 -22.544 1.00 83.38 96 SER A C 1
ATOM 736 O O . SER A 1 96 ? 12.687 9.287 -21.472 1.00 83.38 96 SER A O 1
ATOM 738 N N . PRO A 1 97 ? 12.728 9.687 -23.701 1.00 86.06 97 PRO A N 1
ATOM 739 C CA . PRO A 1 97 ? 14.180 9.812 -23.788 1.00 86.06 97 PRO A CA 1
ATOM 740 C C . PRO A 1 97 ? 14.744 10.816 -22.772 1.00 86.06 97 PRO A C 1
ATOM 742 O O . PRO A 1 97 ? 14.125 11.835 -22.470 1.00 86.06 97 PRO A O 1
ATOM 745 N N . GLY A 1 98 ? 15.917 10.512 -22.213 1.00 88.31 98 GLY A N 1
ATOM 746 C CA . GLY A 1 98 ? 16.606 11.380 -21.249 1.00 88.31 98 GLY A CA 1
ATOM 747 C C . GLY A 1 98 ? 16.056 11.353 -19.815 1.00 88.31 98 GLY A C 1
ATOM 748 O O . GLY A 1 98 ? 16.638 11.984 -18.936 1.00 88.31 98 GLY A O 1
ATOM 749 N N . ARG A 1 99 ? 14.973 10.616 -19.525 1.00 90.62 99 ARG A N 1
ATOM 750 C CA . ARG A 1 99 ? 14.447 10.486 -18.153 1.00 90.62 99 ARG A CA 1
ATOM 751 C C . ARG A 1 99 ? 15.111 9.336 -17.412 1.00 90.62 99 ARG A C 1
ATOM 753 O O . ARG A 1 99 ? 15.201 8.223 -17.925 1.00 90.62 99 ARG A O 1
ATOM 760 N N . ASN A 1 100 ? 15.512 9.583 -16.166 1.00 91.62 100 ASN A N 1
ATOM 761 C CA . ASN A 1 100 ? 16.105 8.555 -15.324 1.00 91.62 100 ASN A CA 1
ATOM 762 C C . ASN A 1 100 ? 15.030 7.531 -14.891 1.00 91.62 100 ASN A C 1
ATOM 764 O O . ASN A 1 100 ? 14.085 7.883 -14.178 1.00 91.62 100 ASN A O 1
ATOM 768 N N . PRO A 1 101 ? 15.163 6.243 -15.261 1.00 90.38 101 PRO A N 1
ATOM 769 C CA . PRO A 1 101 ? 14.198 5.210 -14.882 1.00 90.38 101 PRO A CA 1
ATOM 770 C C . PRO A 1 101 ? 14.118 4.969 -13.366 1.00 90.38 101 PRO A C 1
ATOM 772 O O . PRO A 1 101 ? 13.162 4.349 -12.899 1.00 90.38 101 PRO A O 1
ATOM 775 N N . ARG A 1 102 ? 15.130 5.414 -12.608 1.00 91.69 102 ARG A N 1
ATOM 776 C CA . ARG A 1 102 ? 15.256 5.219 -11.159 1.00 91.69 102 ARG A CA 1
ATOM 777 C C . ARG A 1 102 ? 14.690 6.368 -10.323 1.00 91.69 102 ARG A C 1
ATOM 779 O O . ARG A 1 102 ? 14.747 6.255 -9.103 1.00 91.69 102 ARG A O 1
ATOM 786 N N . ASP A 1 103 ? 14.148 7.427 -10.934 1.00 93.12 103 ASP A N 1
ATOM 787 C CA . ASP A 1 103 ? 13.480 8.493 -10.170 1.00 93.12 103 ASP A CA 1
ATOM 788 C C . ASP A 1 103 ? 12.399 7.882 -9.276 1.00 93.12 103 ASP A C 1
ATOM 790 O O . ASP A 1 103 ? 11.592 7.080 -9.753 1.00 93.12 103 ASP A O 1
ATOM 794 N N . VAL A 1 104 ? 12.390 8.248 -7.994 1.00 91.06 104 VAL A N 1
ATOM 795 C CA . VAL A 1 104 ? 11.453 7.700 -7.010 1.00 91.06 104 VAL A CA 1
ATOM 796 C C . VAL A 1 104 ? 10.298 8.669 -6.795 1.00 91.06 104 VAL A C 1
ATOM 798 O O . VAL A 1 104 ? 10.498 9.824 -6.432 1.00 91.06 104 VAL A O 1
ATOM 801 N N . PHE A 1 105 ? 9.086 8.158 -6.958 1.00 90.75 105 PHE A N 1
ATOM 802 C CA . PHE A 1 105 ? 7.837 8.795 -6.581 1.00 90.75 105 PHE A CA 1
ATOM 803 C C . PHE A 1 105 ? 7.376 8.189 -5.258 1.00 90.75 105 PHE A C 1
ATOM 805 O O . PHE A 1 105 ? 7.101 6.990 -5.177 1.00 90.75 105 PHE A O 1
ATOM 812 N N . GLY A 1 106 ? 7.344 9.010 -4.211 1.00 88.31 106 GLY A N 1
ATOM 813 C CA . GLY A 1 106 ? 6.803 8.619 -2.915 1.00 88.31 106 GLY A CA 1
ATOM 814 C C . GLY A 1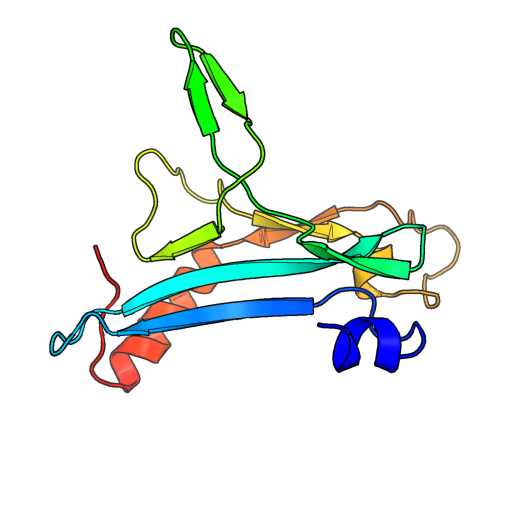 106 ? 5.311 8.911 -2.863 1.00 88.31 106 GLY A C 1
ATOM 815 O O . GLY A 1 106 ? 4.924 10.074 -2.904 1.00 88.31 106 GLY A O 1
ATOM 816 N N . LEU A 1 107 ? 4.488 7.874 -2.755 1.00 88.38 107 LEU A N 1
ATOM 817 C CA . LEU A 1 107 ? 3.076 8.009 -2.420 1.00 88.38 107 LEU A CA 1
ATOM 818 C C . LEU A 1 107 ? 2.950 8.059 -0.901 1.00 88.38 107 LEU A C 1
ATOM 820 O O . LEU A 1 107 ? 3.364 7.119 -0.222 1.00 88.38 107 LEU A O 1
ATOM 824 N N . ASP A 1 108 ? 2.422 9.159 -0.380 1.00 89.44 108 ASP A N 1
ATOM 825 C CA . ASP A 1 108 ? 2.276 9.365 1.057 1.00 89.44 108 ASP A CA 1
ATOM 826 C C . ASP A 1 108 ? 1.126 8.522 1.624 1.00 89.44 108 ASP A C 1
ATOM 828 O O . ASP A 1 108 ? -0.011 8.602 1.146 1.00 89.44 108 ASP A O 1
ATOM 832 N N . VAL A 1 109 ? 1.417 7.715 2.646 1.00 90.31 109 VAL A N 1
ATOM 833 C CA . VAL A 1 109 ? 0.399 6.904 3.324 1.00 90.31 109 VAL A CA 1
ATOM 834 C C . VAL A 1 109 ? -0.541 7.786 4.151 1.00 90.31 109 VAL A C 1
ATOM 836 O O . VAL A 1 109 ? -1.698 7.416 4.340 1.00 90.31 109 VAL A O 1
ATOM 839 N N . ASP A 1 110 ? -0.128 8.985 4.567 1.00 90.88 110 ASP A N 1
ATOM 840 C CA . ASP A 1 110 ? -1.010 9.905 5.292 1.00 90.88 110 ASP A CA 1
ATOM 841 C C . ASP A 1 110 ? -2.166 10.400 4.423 1.00 90.88 110 ASP A C 1
ATOM 843 O O . ASP A 1 110 ? -3.312 10.421 4.876 1.00 90.88 110 ASP A O 1
ATOM 847 N N . ASN A 1 111 ? -1.912 10.680 3.143 1.00 92.38 111 ASN A N 1
ATOM 848 C CA . ASN A 1 111 ? -2.978 11.025 2.198 1.00 92.38 111 ASN A CA 1
ATOM 849 C C . ASN A 1 111 ? -3.951 9.855 2.003 1.00 92.38 111 ASN A C 1
ATOM 851 O O . ASN A 1 111 ?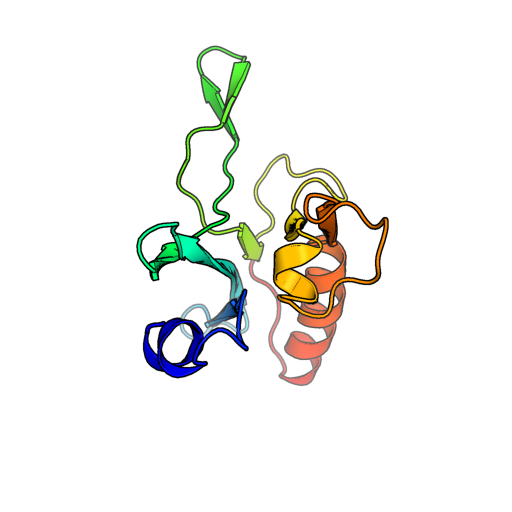 -5.167 10.048 1.958 1.00 92.38 111 ASN A O 1
ATOM 855 N N . LEU A 1 112 ? -3.435 8.621 1.954 1.00 92.31 112 LEU A N 1
ATOM 856 C CA . LEU A 1 112 ? -4.285 7.433 1.909 1.00 92.31 112 LEU A CA 1
ATOM 857 C C . LEU A 1 112 ? -5.155 7.318 3.169 1.00 92.31 112 LEU A C 1
ATOM 859 O O . LEU A 1 112 ? -6.336 7.001 3.054 1.00 92.31 112 LEU A O 1
ATOM 863 N N . ARG A 1 113 ? -4.617 7.611 4.359 1.00 94.56 113 ARG A N 1
ATOM 864 C CA . ARG A 1 113 ? -5.383 7.595 5.619 1.00 94.56 113 ARG A CA 1
ATOM 865 C C . ARG A 1 113 ? -6.532 8.592 5.615 1.00 94.56 113 ARG A C 1
ATOM 867 O O . ARG A 1 113 ? -7.598 8.267 6.132 1.00 94.56 113 ARG A O 1
ATOM 874 N N . VAL A 1 114 ? -6.329 9.784 5.054 1.00 95.50 114 VAL A N 1
ATOM 875 C CA . VAL A 1 114 ? -7.386 10.801 4.932 1.00 95.50 114 VAL A CA 1
ATOM 876 C C . VAL A 1 114 ? -8.544 10.255 4.096 1.00 95.50 114 VAL A C 1
ATOM 878 O O . VAL A 1 114 ? -9.664 10.146 4.594 1.00 95.50 114 VAL A O 1
ATOM 881 N N . HIS A 1 115 ? -8.267 9.790 2.877 1.00 95.31 115 HIS A N 1
ATOM 882 C CA . HIS A 1 115 ? -9.309 9.248 2.000 1.00 95.31 115 HIS A CA 1
ATOM 883 C C . HIS A 1 115 ? -9.945 7.958 2.535 1.00 95.31 115 HIS A C 1
ATOM 885 O O . HIS A 1 115 ? -11.145 7.719 2.350 1.00 95.31 115 HIS A O 1
ATOM 891 N N . ALA A 1 116 ? -9.164 7.121 3.222 1.00 94.81 116 ALA A N 1
ATOM 892 C CA . ALA A 1 116 ? -9.667 5.915 3.862 1.00 94.81 116 ALA A CA 1
ATOM 893 C C . ALA A 1 116 ? -10.637 6.250 5.001 1.00 94.81 116 ALA A C 1
ATOM 895 O O . ALA A 1 116 ? -11.708 5.658 5.057 1.00 94.81 116 ALA A O 1
ATOM 896 N N . ARG A 1 117 ? -10.328 7.237 5.857 1.00 96.44 117 ARG A N 1
ATOM 897 C CA . ARG A 1 117 ? -11.236 7.706 6.921 1.00 96.44 117 ARG A CA 1
ATOM 898 C C . ARG A 1 117 ? -12.585 8.144 6.374 1.00 96.44 117 ARG A C 1
ATOM 900 O O . ARG A 1 117 ? -13.613 7.698 6.871 1.00 96.44 117 ARG A O 1
ATOM 907 N N . GLU A 1 118 ? -12.577 8.974 5.338 1.00 96.62 118 GLU A N 1
ATOM 908 C CA . GLU A 1 118 ? -13.806 9.450 4.700 1.00 96.62 118 GLU A CA 1
ATOM 909 C C . GLU A 1 118 ? -14.626 8.296 4.114 1.00 96.62 118 GLU A C 1
ATOM 911 O O . GLU A 1 118 ? -15.848 8.253 4.250 1.00 96.62 118 GLU A O 1
ATOM 916 N N . SER A 1 119 ? -13.952 7.338 3.474 1.00 96.38 119 SER A N 1
ATOM 917 C CA . SER A 1 119 ? -14.605 6.171 2.879 1.00 96.38 119 SER A CA 1
ATOM 918 C C . SER A 1 119 ? -15.194 5.242 3.938 1.00 96.38 119 SER A C 1
ATOM 920 O O . SER A 1 119 ? -16.340 4.822 3.796 1.00 96.38 119 SER A O 1
ATOM 922 N N . LEU A 1 120 ? -14.452 4.965 5.014 1.00 95.88 120 LEU A N 1
ATOM 923 C CA . LEU A 1 120 ? -14.923 4.174 6.151 1.00 95.88 120 LEU A CA 1
ATOM 924 C C . LEU A 1 120 ? -16.137 4.831 6.817 1.00 95.88 120 LEU A C 1
ATOM 926 O O . LEU A 1 120 ? -17.143 4.158 7.034 1.00 95.88 120 LEU A O 1
ATOM 930 N N . ALA A 1 121 ? -16.096 6.147 7.044 1.00 96.94 121 ALA A N 1
ATOM 931 C CA . ALA A 1 121 ? -17.201 6.882 7.654 1.00 96.94 121 ALA A CA 1
ATOM 932 C C . ALA A 1 121 ? -18.500 6.771 6.837 1.00 96.94 121 ALA A C 1
ATOM 934 O O . ALA A 1 121 ? -19.563 6.538 7.409 1.00 96.94 121 ALA A O 1
ATOM 935 N N . ARG A 1 122 ? -18.422 6.838 5.497 1.00 97.56 122 ARG A N 1
ATOM 936 C CA . ARG A 1 122 ? -19.584 6.622 4.607 1.00 97.56 122 ARG A CA 1
ATOM 937 C C . ARG A 1 122 ? -20.192 5.218 4.718 1.00 97.56 122 ARG A C 1
ATOM 939 O O . ARG A 1 122 ? -21.349 5.0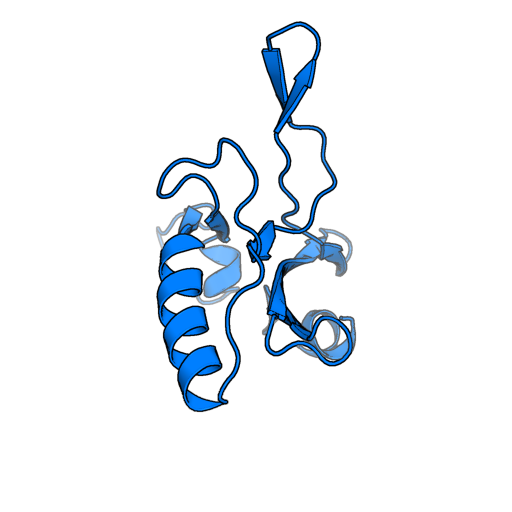35 4.356 1.00 97.56 122 ARG A O 1
ATOM 946 N N . MET A 1 123 ? -19.436 4.243 5.217 1.00 95.62 123 MET A N 1
ATOM 947 C CA . MET A 1 123 ? -19.886 2.868 5.465 1.00 95.62 123 MET A CA 1
ATOM 948 C C . MET A 1 123 ? -20.299 2.628 6.928 1.00 95.62 123 MET A C 1
ATOM 950 O O . MET A 1 123 ? -20.554 1.488 7.311 1.00 95.62 123 MET A O 1
ATOM 954 N N . ASN A 1 124 ? -20.379 3.677 7.758 1.00 96.75 124 ASN A N 1
ATOM 955 C CA . ASN A 1 124 ? -20.567 3.588 9.212 1.00 96.75 124 ASN A CA 1
ATOM 956 C C . ASN A 1 124 ? -19.464 2.780 9.925 1.00 96.75 124 ASN A C 1
ATOM 958 O O . ASN A 1 124 ? -19.717 2.151 10.954 1.00 96.75 124 ASN A O 1
ATOM 962 N N . LEU A 1 125 ? -18.251 2.798 9.370 1.00 95.69 125 LEU A N 1
ATOM 963 C CA . LEU A 1 125 ? -17.039 2.207 9.933 1.00 95.69 125 LEU A CA 1
ATOM 964 C C . LEU A 1 125 ? -16.089 3.318 10.398 1.00 95.69 125 LEU A C 1
ATOM 966 O O . LEU A 1 125 ? -16.174 4.467 9.962 1.00 95.69 125 LEU A O 1
ATOM 970 N N . ARG A 1 126 ? -15.149 2.977 11.274 1.00 96.69 126 ARG A N 1
ATOM 971 C CA . ARG A 1 126 ? -14.103 3.872 11.774 1.00 96.69 126 ARG A CA 1
ATOM 972 C C . ARG A 1 126 ? -12.736 3.180 11.734 1.00 96.69 126 ARG A C 1
ATOM 974 O O . ARG A 1 126 ? -12.670 1.955 11.779 1.00 96.69 126 ARG A O 1
ATOM 981 N N . PRO A 1 127 ? -11.631 3.927 11.630 1.00 95.62 127 PRO A N 1
ATOM 982 C CA . PRO A 1 127 ? -10.299 3.347 11.753 1.00 95.62 127 PRO A CA 1
ATOM 983 C C . PRO A 1 127 ? -10.081 2.680 13.110 1.00 95.62 127 PRO A C 1
ATOM 985 O O . PRO A 1 127 ? -10.530 3.209 14.126 1.00 95.62 127 PRO A O 1
ATOM 988 N N . ALA A 1 128 ? -9.334 1.580 13.119 1.00 91.50 128 ALA A N 1
ATOM 989 C CA . ALA A 1 128 ? -8.714 1.072 14.335 1.00 91.50 128 ALA A CA 1
ATOM 990 C C . ALA A 1 128 ? -7.698 2.092 14.879 1.00 91.50 128 ALA A C 1
ATOM 992 O O . ALA A 1 128 ? -7.018 2.776 14.100 1.00 91.50 128 ALA A O 1
ATOM 993 N N . THR A 1 129 ? -7.625 2.199 16.204 1.00 83.44 129 THR A N 1
ATOM 994 C CA . THR A 1 129 ? -6.749 3.132 16.931 1.00 83.44 129 THR A CA 1
ATOM 995 C C . THR A 1 129 ? -5.476 2.475 17.411 1.00 83.44 129 THR A C 1
ATOM 997 O O . THR A 1 129 ? -5.577 1.329 17.900 1.00 83.44 129 THR A O 1
#

pLDDT: mean 81.97, std 16.21, range [33.53, 97.56]

Organism: NCBI:txid1073089

Foldseek 3Di:
DCCQQVVVVQPQAKDKDKDWDDDDPALAIKIFIWMWGADPVRDIDGDDAWDFDDDPNDGDTDPDHTCILFPHPPPDDFQNDWDWDFLCNVQPPNDDPPDDRGDIDTDGSVVVSVVVQVVSVVVVHHYHD